Protein AF-A0A7W1ZQR2-F1 (afdb_monomer_lite)

Radius of gyration: 11.57 Å; chains: 1; bounding box: 29×30×32 Å

Sequence (72 aa):
MSTTIYIELVDEGTQVWRPVEAEQVREGVFRIIGRQPEDEHWQFASGSFVRCRERTFSGGEHGFVAYEMATA

pLDDT: mean 94.47, std 4.25, range [76.75, 98.44]

Structure (mmCIF, N/CA/C/O backbone):
data_AF-A0A7W1ZQR2-F1
#
_entry.id   AF-A0A7W1ZQR2-F1
#
loop_
_atom_site.group_PDB
_atom_site.id
_atom_site.type_symbol
_atom_site.label_atom_id
_atom_site.label_alt_id
_atom_site.label_comp_id
_atom_site.label_asym_id
_atom_site.label_entity_id
_atom_site.label_seq_id
_atom_site.pdbx_PDB_ins_code
_atom_site.Cartn_x
_atom_site.Cartn_y
_atom_site.Cartn_z
_atom_site.occupancy
_atom_site.B_iso_or_equiv
_atom_site.auth_seq_id
_atom_site.auth_comp_id
_atom_site.auth_asym_id
_atom_site.auth_atom_id
_atom_site.pdbx_PDB_model_num
ATOM 1 N N . MET A 1 1 ? -4.011 16.454 -5.461 1.00 76.75 1 MET A N 1
ATOM 2 C CA . MET A 1 1 ? -3.656 16.211 -4.046 1.00 76.75 1 MET A CA 1
ATOM 3 C C . MET A 1 1 ? -3.421 14.726 -3.903 1.00 76.75 1 MET A C 1
ATOM 5 O O . MET A 1 1 ? -4.196 13.970 -4.480 1.00 76.75 1 MET A O 1
ATOM 9 N N . SER A 1 2 ? -2.365 14.325 -3.206 1.00 91.62 2 SER A N 1
ATOM 10 C CA . SER A 1 2 ? -2.089 12.921 -2.931 1.00 91.62 2 SER A CA 1
ATOM 11 C C . SER A 1 2 ? -2.671 12.495 -1.581 1.00 91.62 2 SER A C 1
ATOM 13 O O . SER A 1 2 ? -2.930 13.311 -0.696 1.00 91.62 2 SER A O 1
ATOM 15 N N . THR A 1 3 ? -2.948 11.205 -1.457 1.00 95.44 3 THR A N 1
ATOM 16 C CA . THR A 1 3 ? -3.513 10.538 -0.289 1.00 95.44 3 THR A CA 1
ATOM 17 C C . THR A 1 3 ? -2.649 9.327 0.022 1.00 95.44 3 THR A C 1
ATOM 19 O O . THR A 1 3 ? -2.236 8.603 -0.885 1.00 95.44 3 THR A O 1
ATOM 22 N N . THR A 1 4 ? -2.385 9.096 1.303 1.00 97.31 4 THR A N 1
ATOM 23 C CA . THR A 1 4 ? -1.720 7.871 1.742 1.00 97.31 4 THR A CA 1
ATOM 24 C C . THR A 1 4 ? -2.699 6.708 1.662 1.00 97.31 4 THR A C 1
ATOM 26 O O . THR A 1 4 ? -3.763 6.738 2.285 1.00 97.31 4 THR A O 1
ATOM 29 N N . ILE A 1 5 ? -2.318 5.670 0.925 1.00 97.88 5 ILE A N 1
ATOM 30 C CA . ILE A 1 5 ? -2.978 4.365 0.960 1.00 97.88 5 ILE A CA 1
ATOM 31 C C . ILE A 1 5 ? -1.994 3.324 1.489 1.00 97.88 5 ILE A C 1
ATOM 33 O O . ILE A 1 5 ? -0.789 3.551 1.531 1.00 97.88 5 ILE A O 1
ATOM 37 N N . TYR A 1 6 ? -2.509 2.174 1.884 1.00 97.69 6 TYR A N 1
ATOM 38 C CA . TYR A 1 6 ? -1.743 1.060 2.409 1.00 97.69 6 TYR A CA 1
ATOM 39 C C . TYR A 1 6 ? -1.836 -0.103 1.435 1.00 97.69 6 TYR A C 1
ATOM 41 O O . TYR A 1 6 ? -2.929 -0.506 1.029 1.00 97.69 6 TYR A O 1
ATOM 49 N N . ILE A 1 7 ? -0.683 -0.650 1.084 1.00 97.06 7 ILE A N 1
ATOM 50 C CA . ILE A 1 7 ? -0.559 -1.838 0.242 1.00 97.06 7 ILE A CA 1
ATOM 51 C C . ILE A 1 7 ? 0.110 -2.945 1.046 1.00 97.06 7 ILE A C 1
ATOM 53 O O . ILE A 1 7 ? 0.932 -2.667 1.919 1.00 97.06 7 ILE A O 1
ATOM 57 N N . GLU A 1 8 ? -0.251 -4.192 0.779 1.00 96.12 8 GLU A N 1
ATOM 58 C CA . GLU A 1 8 ? 0.433 -5.327 1.392 1.00 96.12 8 GLU A CA 1
ATOM 59 C C . GLU A 1 8 ? 1.833 -5.468 0.778 1.00 96.12 8 GLU A C 1
ATOM 61 O O . GLU A 1 8 ? 1.999 -5.322 -0.440 1.00 96.12 8 GLU A O 1
ATOM 66 N N . LEU A 1 9 ? 2.837 -5.725 1.618 1.00 96.25 9 LEU A N 1
ATOM 67 C CA . LEU A 1 9 ? 4.116 -6.239 1.138 1.00 96.25 9 LEU A CA 1
ATOM 68 C C . LEU A 1 9 ? 3.999 -7.759 1.045 1.00 96.25 9 LEU A C 1
ATOM 70 O O . LEU A 1 9 ? 3.672 -8.425 2.030 1.00 96.25 9 LEU A O 1
ATOM 74 N N . VAL A 1 10 ? 4.215 -8.296 -0.149 1.00 93.69 10 VAL A N 1
ATOM 75 C CA . VAL A 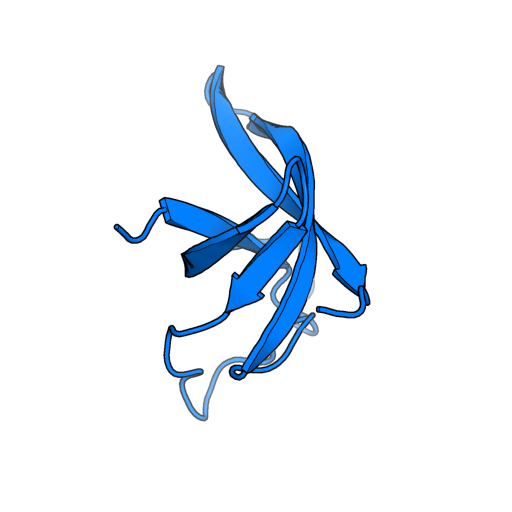1 10 ? 4.225 -9.741 -0.371 1.00 93.69 10 VAL A CA 1
ATOM 76 C C . VAL A 1 10 ? 5.585 -10.312 0.044 1.00 93.69 10 VAL A C 1
ATOM 78 O O . VAL A 1 10 ? 6.573 -9.591 0.105 1.00 93.69 10 VAL A O 1
ATOM 81 N N . ASP A 1 11 ? 5.629 -11.607 0.351 1.00 90.75 11 ASP A N 1
ATOM 82 C CA . ASP A 1 11 ? 6.847 -12.353 0.724 1.00 90.75 11 ASP A CA 1
ATOM 83 C C . ASP A 1 11 ? 7.507 -12.002 2.077 1.00 90.75 11 ASP A C 1
ATOM 85 O O . ASP A 1 11 ? 8.553 -12.551 2.411 1.00 90.75 11 ASP A O 1
ATOM 89 N N . GLU A 1 12 ? 6.860 -11.206 2.931 1.00 90.75 12 GLU A N 1
ATOM 90 C CA . GLU A 1 12 ? 7.388 -10.838 4.263 1.00 90.75 12 GLU A CA 1
ATOM 91 C C . GLU A 1 12 ? 7.214 -11.931 5.341 1.00 90.75 12 GLU A C 1
ATOM 93 O O . GLU A 1 12 ? 7.633 -11.780 6.489 1.00 90.75 12 GLU A O 1
ATOM 98 N N . GLY A 1 13 ? 6.532 -13.039 5.023 1.00 89.56 13 GLY A N 1
ATOM 99 C CA . GLY A 1 13 ? 6.207 -14.111 5.980 1.00 89.56 13 GLY A CA 1
ATOM 100 C C . GLY A 1 13 ? 5.167 -13.728 7.049 1.00 89.56 13 GLY A C 1
ATOM 101 O O . GLY A 1 13 ? 4.738 -14.573 7.834 1.00 89.56 13 GLY A O 1
ATOM 102 N N . THR A 1 14 ? 4.726 -12.472 7.059 1.00 90.19 14 THR A N 1
ATOM 103 C CA . THR A 1 14 ? 3.654 -11.924 7.892 1.00 90.19 14 THR A CA 1
ATOM 104 C C . THR A 1 14 ? 2.894 -10.853 7.108 1.00 90.19 14 THR A C 1
ATOM 106 O O . THR A 1 14 ? 3.424 -10.270 6.166 1.00 90.19 14 THR A O 1
ATOM 109 N N . GLN A 1 15 ? 1.647 -10.578 7.490 1.00 89.62 15 GLN A N 1
ATOM 110 C CA . GLN A 1 15 ? 0.866 -9.515 6.864 1.00 89.62 15 GLN A CA 1
ATOM 111 C C . GLN A 1 15 ? 1.334 -8.151 7.382 1.00 89.62 15 GLN A C 1
ATOM 113 O O . GLN A 1 15 ? 0.986 -7.743 8.494 1.00 89.62 15 GLN A O 1
ATOM 118 N N . VAL A 1 16 ? 2.082 -7.432 6.550 1.00 92.56 16 VAL A N 1
ATOM 119 C CA . VAL A 1 16 ? 2.523 -6.057 6.811 1.00 92.56 16 VAL A CA 1
ATOM 120 C C . VAL A 1 16 ? 2.082 -5.124 5.692 1.00 92.56 16 VAL A C 1
ATOM 122 O O . VAL A 1 16 ? 1.899 -5.523 4.543 1.00 92.56 16 VAL A O 1
ATOM 125 N N . TRP A 1 17 ? 1.882 -3.862 6.061 1.00 93.75 17 TRP A N 1
ATOM 126 C CA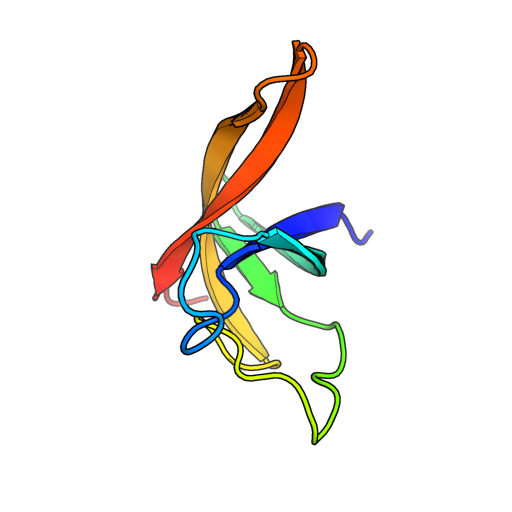 . TRP A 1 17 ? 1.317 -2.837 5.195 1.00 93.75 17 TRP A CA 1
ATOM 127 C C . TRP A 1 17 ? 2.325 -1.710 5.004 1.00 93.75 17 TRP A C 1
ATOM 129 O O . TRP A 1 17 ? 2.794 -1.127 5.983 1.00 93.75 17 TRP A O 1
ATOM 139 N N . ARG A 1 18 ? 2.622 -1.363 3.752 1.00 95.56 18 ARG A N 1
ATOM 140 C CA . ARG A 1 18 ? 3.448 -0.207 3.401 1.00 95.56 18 ARG A CA 1
ATOM 141 C C . ARG A 1 18 ? 2.539 0.992 3.107 1.00 95.56 18 ARG A C 1
ATOM 143 O O . ARG A 1 18 ? 1.691 0.888 2.218 1.00 95.56 18 ARG A O 1
ATOM 150 N N . PRO A 1 19 ? 2.678 2.125 3.823 1.00 96.56 19 PRO A N 1
ATOM 151 C CA . PRO A 1 19 ? 2.053 3.373 3.406 1.00 96.56 19 PRO A CA 1
ATOM 152 C C . PRO A 1 19 ? 2.717 3.873 2.121 1.00 96.56 19 PRO A C 1
ATOM 154 O O . PRO A 1 19 ? 3.943 3.966 2.047 1.00 96.56 19 PRO A O 1
ATOM 157 N N . VAL A 1 20 ? 1.910 4.205 1.118 1.00 97.12 20 VAL A N 1
ATOM 158 C CA . VAL A 1 20 ? 2.370 4.708 -0.178 1.00 97.12 20 VAL A CA 1
ATOM 159 C C . VAL A 1 20 ? 1.542 5.899 -0.625 1.00 97.12 20 VAL A C 1
ATOM 161 O O . VAL A 1 20 ? 0.360 6.029 -0.300 1.00 97.12 20 VAL A O 1
ATOM 164 N N . GLU A 1 21 ? 2.177 6.774 -1.395 1.00 97.81 21 GLU A N 1
ATOM 165 C CA . GLU A 1 21 ? 1.519 7.935 -1.976 1.00 97.81 21 GLU A CA 1
ATOM 166 C C . GLU A 1 21 ? 0.681 7.529 -3.196 1.00 97.81 21 GLU A C 1
ATOM 168 O O . GLU A 1 21 ? 1.162 6.839 -4.105 1.00 97.81 21 GLU A O 1
ATOM 173 N N . ALA A 1 22 ? -0.574 7.975 -3.229 1.00 98.06 22 ALA A N 1
ATOM 174 C CA . ALA A 1 22 ? -1.484 7.741 -4.339 1.00 98.06 22 ALA A CA 1
ATOM 175 C C . ALA A 1 22 ? -2.323 8.981 -4.670 1.00 98.06 22 ALA A C 1
ATOM 177 O O . ALA A 1 22 ? -2.610 9.810 -3.813 1.00 98.06 22 ALA A O 1
ATOM 178 N N . GLU A 1 23 ? -2.757 9.101 -5.919 1.00 97.56 23 GLU A N 1
ATOM 179 C CA . GLU A 1 23 ? -3.713 10.122 -6.350 1.00 97.56 23 GLU A CA 1
ATOM 180 C C . GLU A 1 23 ? -5.111 9.520 -6.416 1.00 97.56 23 GLU A C 1
ATOM 182 O O . GL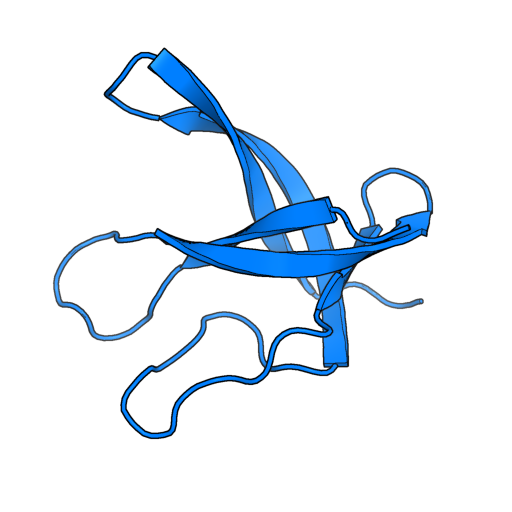U A 1 23 ? -5.305 8.466 -7.024 1.00 97.56 23 GLU A O 1
ATOM 187 N N . GLN A 1 24 ? -6.102 10.184 -5.823 1.00 96.19 24 GLN A N 1
ATOM 188 C CA . GLN A 1 24 ? -7.488 9.768 -5.997 1.00 96.19 24 GLN A CA 1
ATOM 189 C C . GLN A 1 24 ? -7.961 10.120 -7.412 1.00 96.19 24 GLN A C 1
ATOM 191 O O . GLN A 1 24 ? -7.962 11.285 -7.804 1.00 96.19 24 GLN A O 1
ATOM 196 N N . VAL A 1 25 ? -8.374 9.104 -8.168 1.00 96.19 25 VAL A N 1
ATOM 197 C CA . VAL A 1 25 ? -8.839 9.248 -9.557 1.00 96.19 25 VAL A CA 1
ATOM 198 C C . VAL A 1 25 ? -10.350 9.458 -9.588 1.00 96.19 25 VAL A C 1
ATOM 200 O O . VAL A 1 25 ? -10.857 10.305 -10.317 1.00 96.19 25 VAL A O 1
ATOM 203 N N . ARG A 1 26 ? -11.068 8.695 -8.758 1.00 94.25 26 ARG A N 1
ATOM 204 C CA . ARG A 1 26 ? -12.510 8.805 -8.507 1.00 94.25 26 ARG A CA 1
ATOM 205 C C . ARG A 1 26 ? -12.845 8.149 -7.169 1.00 94.25 26 ARG A C 1
ATOM 207 O O . ARG A 1 26 ? -11.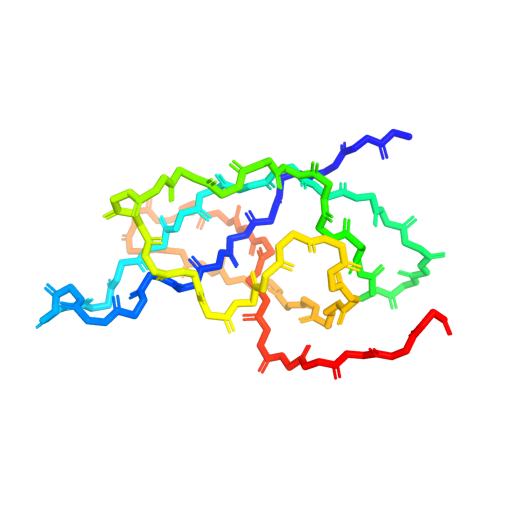958 7.668 -6.463 1.00 94.25 26 ARG A O 1
ATOM 214 N N . GLU A 1 27 ? -14.117 8.133 -6.795 1.00 93.56 27 GLU A N 1
ATOM 215 C CA . GLU A 1 27 ? -14.554 7.524 -5.538 1.00 93.56 27 GLU A CA 1
ATOM 216 C C . GLU A 1 27 ? -14.069 6.068 -5.416 1.00 93.56 27 GLU A C 1
ATOM 218 O O . GLU A 1 27 ? -14.300 5.238 -6.299 1.00 93.56 27 GLU A O 1
ATOM 223 N N . GLY A 1 28 ? -13.327 5.793 -4.339 1.00 94.25 28 GLY A N 1
ATOM 224 C CA . GLY A 1 28 ? -12.755 4.480 -4.044 1.00 94.25 28 GLY A CA 1
ATOM 225 C C . GLY A 1 28 ? -11.615 4.009 -4.956 1.00 94.25 28 GLY A C 1
ATOM 226 O O . GLY A 1 28 ? -11.104 2.923 -4.704 1.00 94.25 28 GLY A O 1
ATOM 227 N N . VAL A 1 29 ? -11.198 4.773 -5.977 1.00 97.50 29 VAL A N 1
ATOM 228 C CA . VAL A 1 29 ? -10.132 4.383 -6.922 1.00 97.50 29 VAL A CA 1
ATOM 229 C C . VAL A 1 29 ? -8.955 5.343 -6.856 1.00 97.50 29 VAL A C 1
ATOM 231 O O . VAL A 1 29 ? -9.108 6.556 -7.013 1.00 97.50 29 VAL A O 1
ATOM 234 N N . PHE A 1 30 ? -7.766 4.771 -6.691 1.00 98.06 30 PHE A N 1
ATOM 235 C CA . PHE A 1 30 ? -6.520 5.499 -6.504 1.00 98.06 30 PHE A CA 1
ATOM 236 C C . PHE A 1 30 ? -5.458 5.011 -7.486 1.00 98.06 30 PHE A C 1
ATOM 238 O O . PHE A 1 30 ? -5.384 3.819 -7.775 1.00 98.06 30 PHE A O 1
ATOM 245 N N . ARG A 1 31 ? -4.616 5.919 -7.981 1.00 98.06 31 ARG A N 1
ATOM 246 C CA . ARG A 1 31 ? -3.417 5.592 -8.755 1.00 98.06 31 ARG A CA 1
ATOM 247 C C . ARG A 1 31 ? -2.197 5.673 -7.850 1.00 98.06 31 ARG A C 1
ATOM 249 O O . ARG A 1 31 ? -1.934 6.731 -7.287 1.00 98.06 31 ARG A O 1
ATOM 256 N N . ILE A 1 32 ? -1.430 4.593 -7.749 1.00 98.06 32 ILE A N 1
ATOM 257 C CA . ILE A 1 32 ? -0.182 4.575 -6.978 1.00 98.06 32 ILE A CA 1
ATOM 258 C C . ILE A 1 32 ? 0.847 5.452 -7.695 1.00 98.06 32 ILE A C 1
ATOM 260 O O . ILE A 1 32 ? 1.179 5.188 -8.851 1.00 98.06 32 ILE A O 1
ATOM 264 N N . ILE A 1 33 ? 1.356 6.480 -7.018 1.00 97.81 33 ILE A N 1
ATOM 265 C CA . ILE A 1 33 ? 2.398 7.369 -7.559 1.00 97.81 33 ILE A CA 1
ATOM 266 C C . ILE A 1 33 ? 3.725 7.256 -6.802 1.00 97.81 33 ILE A C 1
ATOM 268 O O . ILE A 1 33 ? 4.759 7.667 -7.326 1.00 97.81 33 ILE A O 1
ATOM 272 N N . GLY A 1 34 ? 3.718 6.649 -5.610 1.00 94.31 34 GLY A N 1
ATOM 273 C CA . GLY A 1 34 ? 4.932 6.320 -4.869 1.00 94.31 34 GLY A CA 1
ATOM 274 C C . GLY A 1 34 ? 5.833 5.355 -5.642 1.00 94.31 34 GLY A C 1
ATOM 275 O O . GLY A 1 34 ? 5.349 4.472 -6.352 1.00 94.31 34 GLY A O 1
ATOM 276 N N . ARG A 1 35 ? 7.151 5.519 -5.498 1.00 94.25 35 ARG A N 1
ATOM 277 C CA . ARG A 1 35 ? 8.165 4.641 -6.095 1.00 94.25 35 ARG A CA 1
ATOM 278 C C . ARG A 1 35 ? 8.418 3.439 -5.186 1.00 94.25 35 ARG A C 1
ATOM 280 O O . ARG A 1 35 ? 8.805 3.631 -4.038 1.00 94.25 35 ARG A O 1
ATOM 287 N N . GLN A 1 36 ? 8.256 2.237 -5.729 1.00 93.19 36 GLN A N 1
ATOM 288 C CA . GLN A 1 36 ? 8.620 0.990 -5.060 1.00 93.19 36 GLN A CA 1
ATOM 289 C C . GLN A 1 36 ? 10.153 0.873 -4.907 1.00 93.19 36 GLN A C 1
ATOM 291 O O . GLN A 1 36 ? 10.863 1.007 -5.913 1.00 93.19 36 GLN A O 1
ATOM 296 N N . PRO A 1 37 ? 10.676 0.662 -3.683 1.00 93.44 37 PRO A N 1
ATOM 297 C CA . PRO A 1 37 ? 12.074 0.288 -3.455 1.00 93.44 37 PRO A CA 1
ATOM 298 C C . PRO A 1 37 ? 12.413 -1.080 -4.066 1.00 93.44 37 PRO A C 1
ATOM 300 O O . PRO A 1 37 ? 11.547 -1.941 -4.172 1.00 93.44 37 PRO A O 1
ATOM 303 N N . GLU A 1 38 ? 13.667 -1.285 -4.480 1.00 91.38 38 GLU A N 1
ATOM 304 C CA . GLU A 1 38 ? 14.097 -2.534 -5.142 1.00 91.38 38 GLU A CA 1
ATOM 305 C C . GLU A 1 38 ? 14.050 -3.758 -4.216 1.00 91.38 38 GLU A C 1
ATOM 307 O O . GLU A 1 38 ? 13.935 -4.884 -4.690 1.00 91.38 38 GLU A O 1
ATOM 312 N N . ASP A 1 39 ? 14.140 -3.533 -2.908 1.00 92.44 39 ASP A N 1
ATOM 313 C CA . ASP A 1 39 ? 14.119 -4.539 -1.849 1.00 92.44 39 ASP A CA 1
ATOM 314 C C . ASP A 1 39 ? 12.714 -4.815 -1.293 1.00 92.44 39 ASP A C 1
ATOM 316 O O . ASP A 1 39 ? 12.569 -5.635 -0.391 1.00 92.44 39 ASP A O 1
ATOM 320 N N . GLU A 1 40 ? 11.674 -4.172 -1.830 1.00 93.69 40 GLU A N 1
ATOM 321 C CA . GLU A 1 40 ? 10.289 -4.391 -1.415 1.00 93.69 40 GLU A CA 1
ATOM 322 C C . GLU A 1 40 ? 9.480 -5.048 -2.524 1.00 93.69 40 GLU A C 1
ATOM 324 O O . GLU A 1 40 ? 9.529 -4.630 -3.681 1.00 93.69 40 GLU A O 1
ATOM 329 N N . HIS A 1 41 ? 8.641 -6.020 -2.169 1.00 94.88 41 HIS A N 1
ATOM 330 C CA . HIS A 1 41 ? 7.668 -6.593 -3.092 1.00 94.88 41 HIS A CA 1
ATOM 331 C C . HIS A 1 41 ? 6.267 -6.088 -2.752 1.00 94.88 41 HIS A C 1
ATOM 333 O O . HIS A 1 41 ? 5.642 -6.499 -1.781 1.00 94.88 41 HIS A O 1
ATOM 339 N N . TRP A 1 42 ? 5.761 -5.157 -3.551 1.00 96.75 42 TRP A N 1
ATOM 340 C CA . TRP A 1 42 ? 4.436 -4.576 -3.363 1.00 96.75 42 TRP A CA 1
ATOM 341 C C . TRP A 1 42 ? 3.356 -5.459 -3.989 1.00 96.75 42 TRP A C 1
ATOM 343 O O . TRP A 1 42 ? 3.519 -5.937 -5.110 1.00 96.75 42 TRP A O 1
ATOM 353 N N . GLN A 1 43 ? 2.207 -5.600 -3.319 1.00 97.50 43 GLN A N 1
ATOM 354 C CA . GLN A 1 43 ? 1.028 -6.269 -3.887 1.00 97.50 43 GLN A CA 1
ATOM 355 C C . GLN A 1 43 ? 0.569 -5.627 -5.209 1.00 97.50 43 GLN A C 1
ATOM 357 O O . GLN A 1 43 ? 0.072 -6.315 -6.101 1.00 97.50 43 GLN A O 1
ATOM 362 N N . PHE A 1 44 ? 0.740 -4.308 -5.335 1.00 97.38 44 PHE A N 1
ATOM 363 C CA . PHE A 1 44 ? 0.393 -3.536 -6.524 1.00 97.38 44 PHE A CA 1
ATOM 364 C C . PHE A 1 44 ? 1.532 -2.577 -6.870 1.00 97.38 44 PHE A C 1
ATOM 366 O O . PHE A 1 44 ? 1.976 -1.796 -6.029 1.00 97.38 44 PHE A O 1
ATOM 373 N N . ALA A 1 45 ? 1.991 -2.618 -8.119 1.00 95.88 45 ALA A N 1
ATOM 374 C CA . ALA A 1 45 ? 3.130 -1.827 -8.572 1.00 95.88 45 ALA A CA 1
ATOM 375 C C . ALA A 1 45 ? 2.798 -0.330 -8.695 1.00 95.88 45 ALA A C 1
ATOM 377 O O . ALA A 1 45 ? 1.647 0.053 -8.943 1.00 95.88 45 ALA A O 1
ATOM 378 N N . SER A 1 46 ? 3.828 0.517 -8.629 1.00 96.94 46 SER A N 1
ATOM 379 C CA . SER A 1 46 ? 3.736 1.938 -8.983 1.00 96.94 46 SER A CA 1
ATOM 380 C C . SER A 1 46 ? 3.051 2.139 -10.342 1.00 96.94 46 SER A C 1
ATOM 382 O O . SER A 1 46 ? 3.325 1.435 -11.311 1.00 96.94 46 SER A O 1
ATOM 384 N N . GLY A 1 47 ? 2.150 3.116 -10.425 1.00 97.19 47 GLY A N 1
ATOM 385 C CA . GLY A 1 47 ? 1.348 3.408 -11.614 1.00 97.19 47 GLY A CA 1
ATOM 386 C C . GLY A 1 47 ? 0.046 2.611 -11.725 1.00 97.19 47 GLY A C 1
ATOM 387 O O . GLY A 1 47 ? -0.801 2.989 -12.535 1.00 97.19 47 GLY A O 1
ATOM 388 N N . SER A 1 48 ? -0.146 1.570 -10.910 1.00 97.94 48 SER A N 1
ATOM 389 C CA . SER A 1 48 ? -1.388 0.791 -10.887 1.00 97.94 48 SER A CA 1
ATOM 390 C C . SER A 1 48 ? -2.562 1.621 -10.379 1.00 97.94 48 SER A C 1
ATOM 392 O O . SER A 1 48 ? -2.417 2.435 -9.464 1.00 97.94 48 SER A O 1
ATOM 394 N N . PHE A 1 49 ? -3.739 1.369 -10.946 1.00 98.38 49 PHE A N 1
ATOM 395 C CA . PHE A 1 49 ? -5.012 1.833 -10.405 1.00 98.38 49 PHE A CA 1
ATOM 396 C C . PHE A 1 49 ? -5.557 0.744 -9.487 1.00 98.38 49 PHE A C 1
ATOM 398 O O . PHE A 1 49 ? -5.607 -0.420 -9.883 1.00 98.38 49 PHE A O 1
ATOM 405 N N . VAL A 1 50 ? -5.962 1.105 -8.274 1.00 98.44 50 VAL A N 1
ATOM 406 C CA . VAL A 1 50 ? -6.440 0.164 -7.257 1.00 98.44 50 VAL A CA 1
ATOM 407 C C . VAL A 1 50 ? -7.731 0.656 -6.626 1.00 98.44 50 VAL A C 1
ATOM 409 O O . VAL A 1 50 ? -7.920 1.865 -6.455 1.00 98.44 50 VAL A O 1
ATOM 412 N N . ARG A 1 51 ? -8.622 -0.272 -6.258 1.00 98.25 51 ARG A N 1
ATOM 413 C CA . ARG A 1 51 ? -9.707 0.055 -5.332 1.00 98.25 51 ARG A CA 1
ATOM 414 C C . ARG A 1 51 ? -9.191 -0.003 -3.903 1.00 98.25 51 ARG A C 1
ATOM 416 O O . ARG A 1 51 ? -8.498 -0.952 -3.527 1.00 98.25 51 ARG A O 1
ATOM 423 N N . CYS A 1 52 ? -9.582 0.986 -3.109 1.00 97.94 52 CYS A N 1
ATOM 424 C CA . CYS A 1 52 ? -9.269 1.044 -1.690 1.00 97.94 52 CYS A CA 1
ATOM 425 C C . CYS A 1 52 ? -10.529 0.932 -0.834 1.00 97.94 52 CYS A C 1
ATOM 427 O O . CYS A 1 52 ? -11.605 1.386 -1.223 1.00 97.94 52 CYS A O 1
ATOM 429 N N . ARG A 1 53 ? -10.382 0.348 0.354 1.00 96.31 53 ARG A N 1
ATOM 430 C CA . ARG A 1 53 ? -11.415 0.312 1.396 1.00 96.31 53 ARG A CA 1
ATOM 431 C C . ARG A 1 53 ? -10.841 0.790 2.718 1.00 96.31 53 ARG A C 1
ATOM 433 O O . ARG A 1 53 ? -9.649 0.622 2.961 1.00 96.31 53 ARG A O 1
ATOM 440 N N . GLU A 1 54 ? -11.680 1.351 3.574 1.00 95.69 54 GLU A N 1
ATOM 441 C CA . GLU A 1 54 ? -11.266 1.695 4.931 1.00 95.69 54 GLU A CA 1
ATOM 442 C C . GLU A 1 54 ? -10.928 0.432 5.732 1.00 95.69 54 GLU A C 1
ATOM 444 O O . GLU A 1 54 ? -11.594 -0.603 5.627 1.00 95.69 54 GLU A O 1
ATOM 449 N N . ARG A 1 55 ? -9.877 0.522 6.543 1.00 93.81 55 ARG A N 1
ATOM 450 C CA . ARG A 1 55 ? -9.474 -0.502 7.501 1.00 93.81 55 ARG A CA 1
ATOM 451 C C . ARG A 1 55 ? -9.072 0.160 8.809 1.00 93.81 55 ARG A C 1
ATOM 453 O O . ARG A 1 55 ? -8.338 1.144 8.803 1.00 93.81 55 ARG A O 1
ATOM 460 N N . THR A 1 56 ? -9.501 -0.437 9.916 1.00 93.00 56 THR A N 1
ATOM 461 C CA . THR A 1 56 ? -8.953 -0.164 11.247 1.00 93.00 56 THR A CA 1
ATOM 462 C C . THR A 1 56 ? -7.797 -1.126 11.512 1.00 93.00 56 THR A C 1
ATOM 464 O O . THR A 1 56 ? -7.964 -2.346 11.425 1.00 93.00 56 THR A O 1
ATOM 467 N N . PHE A 1 57 ? -6.615 -0.594 11.803 1.00 87.00 57 PHE A N 1
ATOM 468 C CA . PHE A 1 57 ? -5.440 -1.368 12.194 1.00 87.00 57 PHE A CA 1
ATOM 469 C C . PHE A 1 57 ? -5.508 -1.748 13.679 1.00 87.00 57 PHE A C 1
ATOM 471 O O . PHE A 1 57 ? -6.293 -1.193 14.446 1.00 87.00 57 PHE A O 1
ATOM 478 N N . SER A 1 58 ? -4.675 -2.698 14.111 1.00 84.81 58 SER A N 1
ATOM 479 C CA . SER A 1 58 ? -4.668 -3.205 15.495 1.00 84.81 58 SER A CA 1
ATOM 480 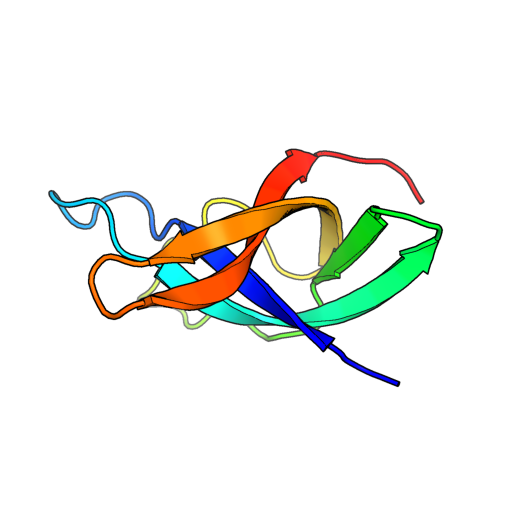C C . SER A 1 58 ? -4.421 -2.123 16.556 1.00 84.81 58 SER A C 1
ATOM 482 O O . SER A 1 58 ? -4.819 -2.307 17.701 1.00 84.81 58 SER A O 1
ATOM 484 N N . GLY A 1 59 ? -3.801 -0.997 16.181 1.00 85.44 59 GLY A N 1
ATOM 485 C CA . GLY A 1 59 ? -3.594 0.174 17.042 1.00 85.44 59 GLY A CA 1
ATOM 486 C C . GLY A 1 59 ? -4.779 1.148 17.124 1.00 85.44 59 GLY A C 1
ATOM 487 O O . GLY A 1 59 ? -4.670 2.160 17.806 1.00 85.44 59 GLY A O 1
ATOM 488 N N . GLY A 1 60 ? -5.894 0.877 16.434 1.00 89.44 60 GLY A N 1
ATOM 489 C CA . GLY A 1 60 ? -7.048 1.783 16.343 1.00 89.44 60 GLY A CA 1
ATOM 490 C C . GLY A 1 60 ? -6.923 2.861 15.261 1.00 89.44 60 GLY A C 1
ATOM 491 O O . GLY A 1 60 ? -7.859 3.625 15.052 1.00 89.44 60 GLY A O 1
ATOM 492 N N . GLU A 1 61 ? -5.796 2.916 14.552 1.00 90.06 61 GLU A N 1
ATOM 493 C CA . GLU A 1 61 ? -5.605 3.806 13.406 1.00 90.06 61 GLU A CA 1
ATOM 494 C C . GLU A 1 61 ? -6.485 3.383 12.225 1.00 90.06 61 GLU A C 1
ATOM 496 O O . GLU A 1 61 ? -6.704 2.192 11.996 1.00 90.06 61 GLU A O 1
ATOM 501 N N . HIS A 1 62 ? -6.955 4.358 11.449 1.00 92.56 62 HIS A N 1
ATOM 502 C CA . HIS A 1 62 ? -7.777 4.135 10.262 1.00 92.56 62 HIS A CA 1
ATOM 503 C C . HIS A 1 62 ? -7.008 4.518 8.997 1.00 92.56 62 HIS A C 1
ATOM 505 O O . HIS A 1 62 ? -6.333 5.545 8.965 1.00 92.56 62 HIS A O 1
ATOM 511 N N . GLY A 1 63 ? -7.139 3.720 7.939 1.00 95.00 63 GLY A N 1
ATOM 512 C CA . GLY A 1 63 ? -6.515 4.018 6.653 1.00 95.00 63 GLY A CA 1
ATOM 513 C C . GLY A 1 63 ? -7.174 3.312 5.475 1.00 95.00 63 GLY A C 1
ATOM 514 O O . GLY A 1 63 ? -7.959 2.379 5.643 1.00 95.00 63 GLY A O 1
ATOM 515 N N . PHE A 1 64 ? -6.840 3.760 4.267 1.00 97.38 64 PHE A N 1
ATOM 516 C CA . PHE A 1 64 ? 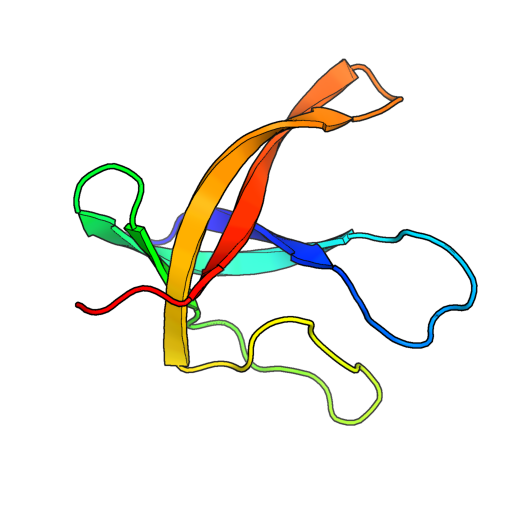-7.300 3.156 3.019 1.00 97.38 64 PHE A CA 1
ATOM 517 C C . PHE A 1 64 ? -6.374 2.025 2.596 1.00 97.38 64 PHE A C 1
ATOM 519 O O . PHE A 1 64 ? -5.206 2.264 2.320 1.00 97.38 64 PHE A O 1
ATOM 526 N N . VAL A 1 65 ? -6.891 0.808 2.500 1.00 97.56 65 VAL A N 1
ATOM 527 C CA . VAL A 1 65 ? -6.144 -0.371 2.059 1.00 97.56 65 VAL A CA 1
ATOM 528 C C . VAL A 1 65 ? -6.529 -0.735 0.633 1.00 97.56 65 VAL A C 1
ATOM 530 O O . VAL A 1 65 ? -7.717 -0.931 0.354 1.00 97.56 65 VAL A O 1
ATOM 533 N N . ALA A 1 66 ? -5.535 -0.865 -0.244 1.00 98.12 66 ALA A N 1
ATOM 534 C CA . ALA A 1 66 ? -5.722 -1.404 -1.586 1.00 98.12 66 ALA A CA 1
ATOM 535 C C . ALA A 1 66 ? -6.119 -2.886 -1.506 1.00 98.12 66 ALA A C 1
ATOM 537 O O . ALA A 1 66 ? -5.526 -3.644 -0.740 1.00 98.12 66 ALA A O 1
ATOM 538 N N . TYR A 1 67 ? -7.130 -3.305 -2.270 1.00 97.56 67 TYR A N 1
ATOM 539 C CA . TYR A 1 67 ? -7.607 -4.697 -2.233 1.00 97.56 67 TYR A CA 1
ATOM 540 C C . TYR A 1 67 ? -7.852 -5.333 -3.604 1.00 97.56 67 TYR A C 1
ATOM 542 O O . TYR A 1 67 ? -7.986 -6.552 -3.679 1.00 97.56 67 TYR A O 1
ATOM 550 N N . GLU A 1 68 ? -7.897 -4.552 -4.683 1.00 97.94 68 GLU A N 1
ATOM 551 C CA . GLU A 1 68 ? -7.990 -5.078 -6.048 1.00 97.94 68 GLU A CA 1
ATOM 552 C C . GLU A 1 68 ? -7.478 -4.074 -7.085 1.00 97.94 68 GLU A C 1
ATOM 554 O O . GLU A 1 68 ? -7.492 -2.861 -6.859 1.00 97.94 68 GLU A O 1
ATOM 559 N N . MET A 1 69 ? -7.082 -4.590 -8.251 1.00 98.00 69 MET A N 1
ATOM 560 C CA . MET A 1 69 ? -6.785 -3.775 -9.427 1.00 98.00 69 MET A CA 1
ATOM 561 C C . MET A 1 69 ? -8.057 -3.114 -9.961 1.00 98.00 69 MET A C 1
ATOM 563 O O . MET A 1 69 ? -9.130 -3.713 -10.011 1.00 98.00 69 MET A O 1
ATOM 567 N N . ALA A 1 70 ? -7.912 -1.881 -10.420 1.00 97.19 70 ALA A N 1
ATOM 568 C CA . ALA A 1 70 ? -8.950 -1.112 -11.077 1.00 97.19 70 ALA A CA 1
ATOM 569 C C . ALA A 1 70 ? -8.468 -0.624 -12.448 1.00 97.19 70 ALA A C 1
ATOM 571 O O . ALA A 1 70 ? -7.303 -0.753 -12.822 1.00 97.19 70 ALA A O 1
ATOM 572 N N . THR A 1 71 ? -9.389 -0.031 -13.195 1.00 91.69 71 THR A N 1
ATOM 573 C CA . THR A 1 71 ? -9.072 0.833 -14.330 1.00 91.69 71 THR A CA 1
ATOM 574 C C . THR A 1 71 ? -9.255 2.286 -13.909 1.00 91.69 71 THR A C 1
ATOM 576 O O . THR A 1 71 ? -10.026 2.560 -12.978 1.00 91.69 71 THR A O 1
ATOM 579 N N . ALA A 1 72 ? -8.569 3.192 -14.613 1.00 79.31 72 ALA A N 1
ATOM 580 C CA . ALA A 1 72 ? -8.840 4.627 -14.548 1.00 79.31 72 ALA A CA 1
ATOM 581 C C . ALA A 1 72 ? -10.349 4.911 -14.674 1.00 79.31 72 ALA A C 1
ATOM 583 O O . ALA A 1 72 ? -11.012 4.213 -15.480 1.00 79.31 72 ALA A O 1
#

Foldseek 3Di:
DWDWAWWFFPPPVDTDTDTFIWDDPDVQKTATQGQDDPPTHTPDHHRWIFGWDWDQDPVRDIHTYGDGTDDD

Secondary structure (DSSP, 8-state):
-EEEEEEEETTSSS-EEEEEEEEEEETTEEEE-SPPPTT--BSS-TT-EEEEEEEE-TTS-EEEEEEEE---